Protein AF-A0A962ZLE8-F1 (afdb_monomer_lite)

Structure (mmCIF, N/CA/C/O backbone):
data_AF-A0A962ZLE8-F1
#
_entry.id   AF-A0A962ZLE8-F1
#
loop_
_atom_site.group_PDB
_atom_site.id
_atom_site.type_symbol
_atom_site.label_atom_id
_atom_site.label_alt_id
_atom_site.label_comp_id
_atom_site.label_asym_id
_atom_site.label_entity_id
_atom_site.label_seq_id
_atom_site.pdbx_PDB_ins_code
_atom_site.Cartn_x
_atom_site.Cartn_y
_atom_site.Cartn_z
_atom_site.occupancy
_atom_site.B_iso_or_equiv
_atom_site.auth_seq_id
_atom_site.auth_comp_id
_atom_site.auth_asym_id
_atom_site.auth_atom_id
_atom_site.pdbx_PDB_model_num
ATOM 1 N N . MET A 1 1 ? 25.207 2.267 -22.547 1.00 50.09 1 MET A N 1
ATOM 2 C CA . MET A 1 1 ? 23.839 1.708 -22.447 1.00 50.09 1 MET A CA 1
ATOM 3 C C . MET A 1 1 ? 23.525 1.062 -21.090 1.00 50.09 1 MET A C 1
ATOM 5 O O . MET A 1 1 ? 22.362 1.047 -20.730 1.00 50.09 1 MET A O 1
ATOM 9 N N . SER A 1 2 ? 24.504 0.607 -20.288 1.00 59.75 2 SER A N 1
ATOM 10 C CA . SER A 1 2 ? 24.217 -0.059 -18.997 1.00 59.75 2 SER A CA 1
ATOM 11 C C . SER A 1 2 ? 23.856 0.863 -17.815 1.00 59.75 2 SER A C 1
ATOM 13 O O . SER A 1 2 ? 23.323 0.366 -16.834 1.00 59.75 2 SER A O 1
ATOM 15 N N . ASN A 1 3 ? 24.138 2.173 -17.876 1.00 71.88 3 ASN A N 1
ATOM 16 C CA . ASN A 1 3 ? 23.908 3.083 -16.738 1.00 71.88 3 ASN A CA 1
ATOM 17 C C . ASN A 1 3 ? 22.434 3.499 -16.598 1.00 71.88 3 ASN A C 1
ATOM 19 O O . ASN A 1 3 ? 21.896 3.520 -15.501 1.00 71.88 3 ASN A O 1
ATOM 23 N N . HIS A 1 4 ? 21.767 3.752 -17.728 1.00 77.31 4 HIS A N 1
ATOM 24 C CA . HIS A 1 4 ? 20.401 4.277 -17.758 1.00 77.31 4 HIS A CA 1
ATOM 25 C C . HIS A 1 4 ? 19.360 3.263 -17.258 1.00 77.31 4 HIS A C 1
ATOM 27 O O . HIS A 1 4 ? 18.514 3.607 -16.442 1.00 77.31 4 HIS A O 1
ATOM 33 N N . LYS A 1 5 ? 19.479 1.981 -17.650 1.00 80.12 5 LYS A N 1
ATOM 34 C CA . LYS A 1 5 ? 18.577 0.926 -17.151 1.00 80.12 5 LYS A CA 1
ATOM 35 C C . LYS A 1 5 ? 18.657 0.740 -15.632 1.00 80.12 5 LYS A C 1
ATOM 37 O O . LYS A 1 5 ? 17.649 0.419 -15.003 1.00 80.12 5 LYS A O 1
ATOM 42 N N . THR A 1 6 ? 19.848 0.912 -15.059 1.00 84.88 6 THR A N 1
ATOM 43 C CA . THR A 1 6 ? 20.077 0.819 -13.612 1.00 84.88 6 THR A CA 1
ATOM 44 C C . THR A 1 6 ? 19.475 2.019 -12.888 1.00 84.88 6 THR A C 1
ATOM 46 O O . THR A 1 6 ? 18.773 1.832 -11.902 1.00 84.88 6 THR A O 1
ATOM 49 N N . GLU A 1 7 ? 19.664 3.233 -13.411 1.00 87.31 7 GLU A N 1
ATOM 50 C CA . GLU A 1 7 ? 19.071 4.460 -12.856 1.00 87.31 7 GLU A CA 1
ATOM 51 C C . GLU A 1 7 ? 17.532 4.423 -12.866 1.00 87.31 7 GLU A C 1
ATOM 53 O O . GLU A 1 7 ? 16.886 4.815 -11.889 1.00 87.31 7 GLU A O 1
ATOM 58 N N . GLU A 1 8 ? 16.921 3.907 -13.937 1.00 85.81 8 GLU A N 1
ATOM 59 C CA . GLU A 1 8 ? 15.467 3.723 -14.012 1.00 85.81 8 GLU A CA 1
ATOM 60 C C . GLU A 1 8 ? 14.963 2.674 -13.015 1.00 85.81 8 GLU A C 1
ATOM 62 O O . GLU A 1 8 ? 13.932 2.873 -12.366 1.00 85.81 8 GLU A O 1
ATOM 67 N N . LEU A 1 9 ? 15.698 1.571 -12.851 1.00 87.94 9 LEU A N 1
ATOM 68 C CA . LEU A 1 9 ? 15.365 0.545 -11.867 1.00 87.94 9 LEU A CA 1
ATOM 69 C C . LEU A 1 9 ? 15.463 1.093 -10.437 1.00 87.94 9 LEU A C 1
ATOM 71 O O . LEU A 1 9 ? 14.541 0.896 -9.645 1.00 87.94 9 LEU A O 1
ATOM 75 N N . ASP A 1 10 ? 16.528 1.829 -10.124 1.00 89.62 10 ASP A N 1
ATOM 76 C CA . ASP A 1 10 ? 16.713 2.478 -8.825 1.00 89.62 10 ASP A CA 1
ATOM 77 C C . ASP A 1 10 ? 15.601 3.489 -8.537 1.00 89.62 10 ASP A C 1
ATOM 79 O O . ASP A 1 10 ? 15.082 3.540 -7.418 1.00 89.62 10 ASP A O 1
ATOM 83 N N . THR A 1 11 ? 15.174 4.239 -9.555 1.00 89.31 11 THR A N 1
ATOM 84 C CA . THR A 1 11 ? 14.042 5.167 -9.451 1.00 89.31 11 THR A CA 1
ATOM 85 C C . THR A 1 11 ? 12.754 4.421 -9.105 1.00 89.31 11 THR A C 1
ATOM 87 O O . THR A 1 11 ? 12.050 4.808 -8.173 1.00 89.31 11 THR A O 1
ATOM 90 N N . ARG A 1 12 ? 12.463 3.305 -9.782 1.00 88.00 12 ARG A N 1
ATOM 91 C CA . ARG A 1 12 ? 11.265 2.490 -9.510 1.00 88.00 12 ARG A CA 1
ATOM 92 C C . ARG A 1 12 ? 11.303 1.833 -8.128 1.00 88.00 12 ARG A C 1
ATOM 94 O O . ARG A 1 12 ? 10.301 1.834 -7.415 1.00 88.00 12 ARG A O 1
ATOM 101 N N . ILE A 1 13 ? 12.463 1.332 -7.702 1.00 89.94 13 ILE A N 1
ATOM 102 C CA . ILE A 1 13 ? 12.661 0.812 -6.340 1.00 89.94 13 ILE A CA 1
ATOM 103 C C . ILE A 1 13 ? 12.456 1.927 -5.308 1.00 89.94 13 ILE A C 1
ATOM 105 O O . ILE A 1 13 ? 11.841 1.700 -4.264 1.00 89.94 13 ILE A O 1
ATOM 109 N N . HIS A 1 14 ? 12.936 3.142 -5.581 1.00 89.19 14 HIS A N 1
ATOM 110 C CA . HIS A 1 14 ? 12.708 4.289 -4.708 1.00 89.19 14 HIS A CA 1
ATOM 111 C C . HIS A 1 14 ? 11.216 4.642 -4.614 1.00 89.19 14 HIS A C 1
ATOM 113 O O . HIS A 1 14 ? 10.722 4.857 -3.506 1.00 89.19 14 HIS A O 1
ATOM 119 N N . SER A 1 15 ? 10.479 4.602 -5.728 1.00 89.12 15 SER A N 1
ATOM 120 C CA . SER A 1 15 ? 9.027 4.822 -5.751 1.00 89.12 15 SER A CA 1
ATOM 121 C C . SER A 1 15 ? 8.254 3.818 -4.892 1.00 89.12 15 SER A C 1
ATOM 123 O O . SER A 1 15 ? 7.277 4.204 -4.255 1.00 89.12 15 SER A O 1
ATOM 125 N N . LEU A 1 16 ? 8.718 2.566 -4.777 1.00 93.56 16 LEU A N 1
ATOM 126 C CA . LEU A 1 16 ? 8.129 1.562 -3.877 1.00 93.56 16 LEU A CA 1
ATOM 127 C C . LEU A 1 16 ? 8.343 1.874 -2.386 1.00 93.56 16 LEU A C 1
ATOM 129 O O . LEU A 1 16 ? 7.514 1.499 -1.554 1.00 93.56 16 LEU A O 1
ATOM 133 N N . ARG A 1 17 ? 9.423 2.577 -2.016 1.00 93.00 17 ARG A N 1
ATOM 134 C CA . ARG A 1 17 ? 9.717 2.891 -0.604 1.00 93.00 17 ARG A CA 1
ATOM 135 C C . ARG A 1 17 ? 8.667 3.808 0.021 1.00 93.00 17 ARG A C 1
ATOM 137 O O . ARG A 1 17 ? 8.372 3.656 1.202 1.00 93.00 17 ARG A O 1
ATOM 144 N N . GLY A 1 18 ? 8.086 4.729 -0.751 1.00 94.44 18 GLY A N 1
ATOM 145 C CA . GLY A 1 18 ? 7.052 5.649 -0.263 1.00 94.44 18 GLY A CA 1
ATOM 146 C C . GLY A 1 18 ? 5.810 4.915 0.268 1.00 94.44 18 GLY A C 1
ATOM 147 O O . GLY A 1 18 ? 5.503 5.030 1.459 1.00 94.44 18 GLY A O 1
ATOM 148 N N . PRO A 1 19 ? 5.127 4.115 -0.570 1.00 94.06 19 PRO A N 1
ATOM 149 C CA . PRO A 1 19 ? 3.999 3.290 -0.154 1.00 94.06 19 PRO A CA 1
ATOM 150 C C . PRO A 1 19 ? 4.337 2.320 0.981 1.00 94.06 19 PRO A C 1
ATOM 152 O O . PRO A 1 19 ? 3.574 2.228 1.939 1.00 94.06 19 PRO A O 1
ATOM 155 N N . LEU A 1 20 ? 5.498 1.654 0.935 1.00 97.38 20 LEU A N 1
ATOM 156 C CA . LEU A 1 20 ? 5.926 0.727 1.992 1.00 97.38 20 LEU A CA 1
ATOM 157 C C . LEU A 1 20 ? 6.094 1.420 3.352 1.00 97.38 20 LEU A C 1
ATOM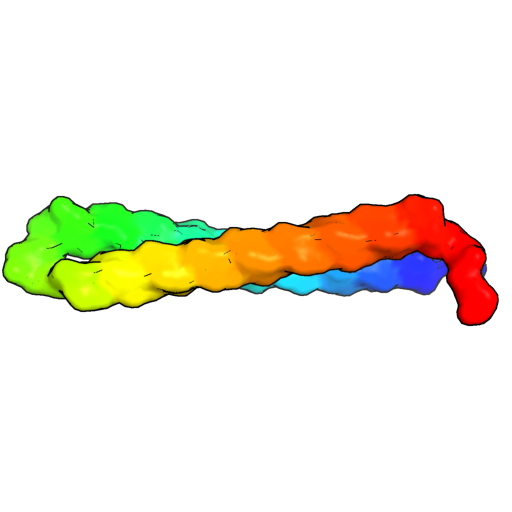 159 O O . LEU A 1 20 ? 5.609 0.914 4.365 1.00 97.38 20 LEU A O 1
ATOM 163 N N . ASN A 1 21 ? 6.716 2.601 3.379 1.00 97.81 21 ASN A N 1
ATOM 164 C CA . ASN A 1 21 ? 6.858 3.390 4.604 1.00 97.81 21 ASN A CA 1
ATOM 165 C C . ASN A 1 21 ? 5.494 3.851 5.130 1.00 97.81 21 ASN A C 1
ATOM 167 O O . ASN A 1 21 ? 5.241 3.805 6.334 1.00 97.81 21 ASN A O 1
ATOM 171 N N . SER A 1 22 ? 4.598 4.258 4.228 1.00 97.25 22 SER A N 1
ATOM 172 C CA . SER A 1 22 ? 3.238 4.647 4.595 1.00 97.25 22 SER A CA 1
ATOM 173 C C . SER A 1 22 ? 2.453 3.469 5.187 1.00 97.25 22 SER A C 1
ATOM 175 O O . SER A 1 22 ? 1.781 3.651 6.202 1.00 97.25 22 SER A O 1
ATOM 177 N N . ILE A 1 23 ? 2.590 2.258 4.634 1.00 98.38 23 ILE A N 1
ATOM 178 C CA . ILE A 1 23 ? 2.001 1.032 5.199 1.00 98.38 23 ILE A CA 1
ATOM 179 C C . ILE A 1 23 ? 2.528 0.788 6.613 1.00 98.38 23 ILE A C 1
ATOM 181 O O . ILE A 1 23 ? 1.728 0.598 7.526 1.00 98.38 23 ILE A O 1
ATOM 185 N N . ALA A 1 24 ? 3.851 0.817 6.805 1.00 98.00 24 ALA A N 1
ATOM 186 C CA . ALA A 1 24 ? 4.466 0.563 8.106 1.00 98.00 24 ALA A CA 1
ATOM 187 C C . ALA A 1 24 ? 3.969 1.553 9.172 1.00 98.00 24 ALA A C 1
ATOM 189 O O . ALA A 1 24 ? 3.484 1.135 10.223 1.00 98.00 24 ALA A O 1
ATOM 190 N N . MET A 1 25 ? 3.990 2.852 8.858 1.00 97.81 25 MET A N 1
ATOM 191 C CA . MET A 1 25 ? 3.519 3.902 9.762 1.00 97.81 25 MET A CA 1
ATOM 192 C C . MET A 1 25 ? 2.032 3.746 10.108 1.00 97.81 25 MET A C 1
ATOM 194 O O . MET A 1 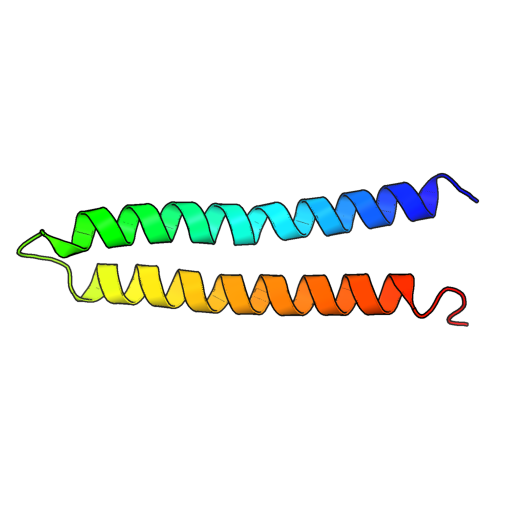25 ? 1.659 3.832 11.275 1.00 97.81 25 MET A O 1
ATOM 198 N N . ASN A 1 26 ? 1.169 3.495 9.116 1.00 97.56 26 ASN A N 1
ATOM 199 C CA . ASN A 1 26 ? -0.266 3.331 9.370 1.00 97.56 26 ASN A CA 1
ATOM 200 C C . ASN A 1 26 ? -0.571 2.035 10.132 1.00 97.56 26 ASN A C 1
ATOM 202 O O . ASN A 1 26 ? -1.517 2.001 10.912 1.00 97.56 26 ASN A O 1
ATOM 206 N N . ALA A 1 27 ? 0.230 0.982 9.956 1.00 97.44 27 ALA A N 1
ATOM 207 C CA . ALA A 1 27 ? 0.093 -0.246 10.732 1.00 97.44 27 ALA A CA 1
ATOM 208 C C . ALA A 1 27 ? 0.500 -0.041 12.200 1.00 97.44 27 ALA A C 1
ATOM 210 O O . ALA A 1 27 ? -0.151 -0.575 13.097 1.00 97.44 27 ALA A O 1
ATOM 211 N N . GLU A 1 28 ? 1.551 0.739 12.463 1.00 96.56 28 GLU A N 1
ATOM 212 C CA . GLU A 1 28 ? 1.913 1.148 13.825 1.00 96.56 28 GLU A CA 1
ATOM 213 C C . GLU A 1 28 ? 0.831 2.027 14.457 1.00 96.56 28 GLU A C 1
ATOM 215 O O . GLU A 1 28 ? 0.424 1.765 15.588 1.00 96.56 28 GLU A O 1
ATOM 220 N N . LEU A 1 29 ? 0.298 2.998 13.709 1.00 94.31 29 LEU A N 1
ATOM 221 C CA . LEU A 1 29 ? -0.824 3.823 14.149 1.00 94.31 29 LEU A CA 1
ATOM 222 C C . LEU A 1 29 ? -2.044 2.958 14.490 1.00 94.31 29 LEU A C 1
ATOM 224 O O . LEU A 1 29 ? -2.561 3.049 15.596 1.00 94.31 29 LEU A O 1
ATOM 228 N N . ALA A 1 30 ? -2.451 2.052 13.598 1.00 93.62 30 ALA A N 1
ATOM 229 C CA . ALA A 1 30 ? -3.572 1.147 13.835 1.00 93.62 30 ALA A CA 1
ATOM 230 C C . ALA A 1 30 ? -3.391 0.319 15.122 1.00 93.62 30 ALA A C 1
ATOM 232 O O . ALA A 1 30 ? -4.342 0.162 15.885 1.00 93.62 30 ALA A O 1
ATOM 233 N N . LYS A 1 31 ? -2.172 -0.156 15.421 1.00 93.12 31 LYS A N 1
ATOM 234 C CA . LYS A 1 31 ? -1.885 -0.862 16.685 1.00 93.12 31 LYS A CA 1
ATOM 235 C C . LYS A 1 31 ? -2.117 0.014 17.917 1.00 93.12 31 LYS A C 1
ATOM 237 O O . LYS A 1 31 ? -2.624 -0.495 18.912 1.00 93.12 31 LYS A O 1
ATOM 242 N N . LEU A 1 32 ? -1.757 1.298 17.861 1.00 92.19 32 LEU A N 1
ATOM 243 C CA . LEU A 1 32 ? -1.992 2.246 18.959 1.00 92.19 32 LEU A CA 1
ATOM 244 C C . LEU A 1 32 ? -3.489 2.525 19.160 1.00 92.19 32 LEU A C 1
ATOM 246 O O . LEU A 1 32 ? -3.936 2.672 20.295 1.00 92.19 32 LEU A O 1
ATOM 250 N N . LEU A 1 33 ? -4.257 2.548 18.069 1.00 89.81 33 LEU A N 1
ATOM 251 C CA . LEU A 1 33 ? -5.694 2.835 18.079 1.00 89.81 33 LEU A CA 1
ATOM 252 C C . LEU A 1 33 ? -6.555 1.665 18.585 1.00 89.81 33 LEU A C 1
ATOM 254 O O . LEU A 1 33 ? -7.634 1.877 19.128 1.00 89.81 33 LEU A O 1
ATOM 258 N N . VAL A 1 34 ? -6.073 0.421 18.472 1.00 86.19 34 VAL A N 1
ATOM 259 C CA . VAL A 1 34 ? -6.796 -0.812 18.869 1.00 86.19 34 VAL A CA 1
ATOM 260 C C . VAL A 1 34 ? -6.950 -0.988 20.399 1.00 86.19 34 VAL A C 1
ATOM 262 O O . VAL A 1 34 ? -7.475 -1.993 20.870 1.00 86.19 34 VAL A O 1
ATOM 265 N N . GLY A 1 35 ? -6.567 0.002 21.205 1.00 75.38 35 GLY A N 1
ATOM 266 C CA . GLY A 1 35 ? -6.782 0.012 22.659 1.00 75.38 35 GLY A CA 1
ATOM 267 C C . GLY A 1 35 ? -7.342 1.323 23.208 1.00 75.38 35 GLY A C 1
ATOM 268 O O . GLY A 1 35 ? -7.487 1.454 24.423 1.00 75.38 35 GLY A O 1
ATOM 269 N N . SER A 1 36 ? -7.629 2.302 22.348 1.00 76.00 36 SER A N 1
ATOM 270 C CA . SER A 1 36 ? -8.156 3.602 22.755 1.00 76.00 36 SER A CA 1
ATOM 271 C C . SER A 1 36 ? -9.679 3.635 22.640 1.00 76.00 36 SER A C 1
ATOM 273 O O . SER A 1 36 ? -10.248 3.301 21.608 1.00 76.00 36 SER A O 1
ATOM 275 N N . ASP A 1 37 ? -10.347 4.123 23.688 1.00 67.88 37 ASP A N 1
ATOM 276 C CA . ASP A 1 37 ? -11.817 4.252 23.798 1.00 67.88 37 ASP A CA 1
ATOM 277 C C . ASP A 1 37 ? -12.428 5.292 22.831 1.00 67.88 37 ASP A C 1
ATOM 279 O O . ASP A 1 37 ? -13.615 5.617 22.851 1.00 67.88 37 ASP A O 1
ATOM 283 N N . ARG A 1 38 ? -11.581 5.883 21.993 1.00 62.59 38 ARG A N 1
ATOM 284 C CA . ARG A 1 38 ? -11.915 6.834 20.946 1.00 62.59 38 ARG A CA 1
ATOM 285 C C . ARG A 1 38 ? -11.132 6.408 19.714 1.00 62.59 38 ARG A C 1
ATOM 287 O O . ARG A 1 38 ? -9.968 6.046 19.856 1.00 62.59 38 ARG A O 1
ATOM 294 N N . GLN A 1 39 ? -11.753 6.579 18.546 1.00 70.88 39 GLN A N 1
ATOM 295 C CA . GLN A 1 39 ? -11.142 6.544 17.208 1.00 70.88 39 GLN A CA 1
ATOM 296 C C . GLN A 1 39 ? -11.326 5.255 16.387 1.00 70.88 39 GLN A C 1
ATOM 298 O O . GLN A 1 39 ? -10.418 4.818 15.682 1.00 70.88 39 GLN A O 1
ATOM 303 N N . THR A 1 40 ? -12.540 4.688 16.373 1.00 82.44 40 THR A N 1
ATOM 304 C CA . THR A 1 40 ? -12.927 3.746 15.304 1.00 82.44 40 THR A CA 1
ATOM 305 C C . THR A 1 40 ? -12.707 4.364 13.919 1.00 82.44 40 THR A C 1
ATOM 307 O O . THR A 1 40 ? -12.188 3.690 13.036 1.00 82.44 40 THR A O 1
ATOM 310 N N . ASP A 1 41 ? -13.014 5.653 13.751 1.00 89.31 41 ASP A N 1
ATOM 311 C CA . ASP A 1 41 ? -12.854 6.356 12.474 1.00 89.31 41 ASP A CA 1
ATOM 312 C C . ASP A 1 41 ? -11.381 6.503 12.060 1.00 89.31 41 ASP A C 1
ATOM 314 O O . ASP A 1 41 ? -11.045 6.212 10.913 1.00 89.31 41 ASP A O 1
ATOM 318 N N . ASP A 1 42 ? -10.475 6.857 12.982 1.00 89.50 42 ASP A N 1
ATOM 319 C CA . ASP A 1 42 ? -9.046 6.971 12.643 1.00 89.50 42 ASP A CA 1
ATOM 320 C C . ASP A 1 42 ? -8.417 5.589 12.401 1.00 89.50 42 ASP A C 1
ATOM 322 O O . ASP A 1 42 ? -7.516 5.449 11.571 1.00 89.50 42 ASP A O 1
ATOM 326 N N . LEU A 1 43 ? -8.923 4.537 13.062 1.00 93.38 43 LEU A N 1
ATOM 327 C CA . LEU A 1 43 ? -8.515 3.160 12.779 1.00 93.38 43 LEU A CA 1
ATOM 328 C C . LEU A 1 43 ? -8.950 2.749 11.369 1.00 93.38 43 LEU A C 1
ATOM 330 O O . LEU A 1 43 ? -8.143 2.204 10.616 1.00 93.38 43 LEU A O 1
ATOM 334 N N . VAL A 1 44 ? -10.196 3.046 10.990 1.00 94.06 44 VAL A N 1
ATOM 335 C CA . VAL A 1 44 ? -10.695 2.821 9.626 1.00 94.06 44 VAL A CA 1
ATOM 336 C C . VAL A 1 44 ? -9.849 3.603 8.619 1.00 94.06 44 VAL A C 1
ATOM 338 O O . VAL A 1 44 ? -9.398 3.026 7.633 1.00 94.06 44 VAL A O 1
ATOM 341 N N . GLN A 1 45 ? -9.520 4.865 8.900 1.00 95.31 45 GLN A N 1
ATOM 342 C CA . GLN A 1 45 ? -8.687 5.687 8.020 1.00 95.31 45 GLN A CA 1
ATOM 343 C C . GLN A 1 45 ? -7.258 5.137 7.856 1.00 95.31 45 GLN A C 1
ATOM 345 O O . GLN A 1 45 ? -6.701 5.158 6.747 1.00 95.31 45 GLN A O 1
ATOM 350 N N . ALA A 1 46 ? -6.651 4.640 8.938 1.00 95.75 46 ALA A N 1
ATOM 351 C CA . ALA A 1 46 ? -5.336 4.009 8.897 1.00 95.75 46 ALA A CA 1
ATOM 352 C C . ALA A 1 46 ? -5.367 2.737 8.031 1.00 95.75 46 ALA A C 1
ATOM 354 O O . ALA A 1 46 ? -4.510 2.553 7.161 1.00 95.75 46 ALA A O 1
ATOM 355 N N . LEU A 1 47 ? -6.393 1.897 8.205 1.00 96.62 47 LEU A N 1
ATOM 356 C CA . LEU A 1 47 ? -6.594 0.681 7.412 1.00 96.62 47 LEU A CA 1
ATOM 357 C C . LEU A 1 47 ? -6.856 0.993 5.930 1.00 96.62 47 LEU A C 1
ATOM 359 O O . LEU A 1 47 ? -6.221 0.391 5.061 1.00 96.62 47 LEU A O 1
ATOM 363 N N . ASP A 1 48 ? -7.697 1.979 5.621 1.00 97.94 48 ASP A N 1
ATOM 364 C CA . ASP A 1 48 ? -7.947 2.436 4.247 1.00 97.94 48 ASP A CA 1
ATOM 365 C C . ASP A 1 48 ? -6.671 2.947 3.578 1.00 97.94 48 ASP A C 1
AT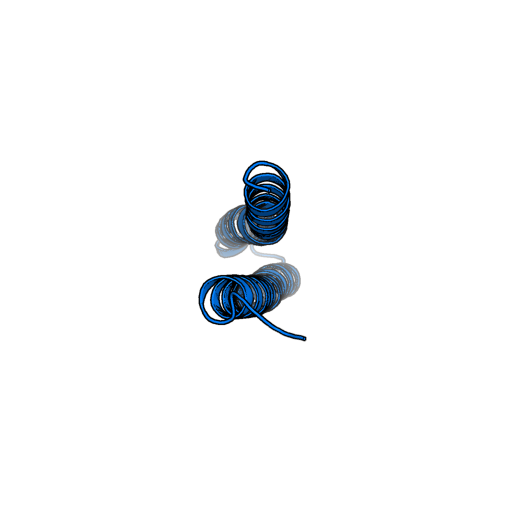OM 367 O O . ASP A 1 48 ? -6.426 2.728 2.387 1.00 97.94 48 ASP A O 1
ATOM 371 N N . THR A 1 49 ? -5.818 3.629 4.340 1.00 98.00 49 THR A N 1
ATOM 372 C CA . THR A 1 49 ? -4.520 4.076 3.839 1.00 98.00 49 THR A CA 1
ATOM 373 C C . THR A 1 49 ? -3.613 2.890 3.540 1.00 98.00 49 THR A C 1
ATOM 375 O O . THR A 1 49 ? -3.057 2.844 2.443 1.00 98.00 49 THR A O 1
ATOM 378 N N . ILE A 1 50 ? -3.530 1.891 4.424 1.00 98.44 50 ILE A N 1
ATOM 379 C CA . ILE A 1 50 ? -2.781 0.652 4.160 1.00 98.44 50 ILE A CA 1
ATOM 380 C C . ILE A 1 50 ? -3.268 -0.008 2.865 1.00 98.44 50 ILE A C 1
ATOM 382 O O . ILE A 1 50 ? -2.454 -0.307 1.993 1.00 98.44 50 ILE A O 1
ATOM 386 N N . LEU A 1 51 ? -4.583 -0.174 2.692 1.00 98.38 51 LEU A N 1
ATOM 387 C CA . LEU A 1 51 ? -5.157 -0.797 1.495 1.00 98.38 51 LEU A CA 1
ATOM 388 C C . LEU A 1 51 ? -4.800 -0.028 0.215 1.00 98.38 51 LEU A C 1
ATOM 390 O O . LEU A 1 51 ? -4.360 -0.629 -0.771 1.00 98.38 51 LEU A O 1
ATOM 394 N N . ARG A 1 52 ? -4.918 1.306 0.232 1.00 98.38 52 ARG A N 1
ATOM 395 C CA . ARG A 1 52 ? -4.539 2.154 -0.911 1.00 98.38 52 ARG A CA 1
ATOM 396 C C . ARG A 1 52 ? -3.056 2.037 -1.256 1.00 98.38 52 ARG A C 1
ATOM 398 O O . ARG A 1 52 ? -2.718 1.988 -2.440 1.00 98.38 52 ARG A O 1
ATOM 405 N N . GLN A 1 53 ? -2.183 1.982 -0.252 1.00 98.12 53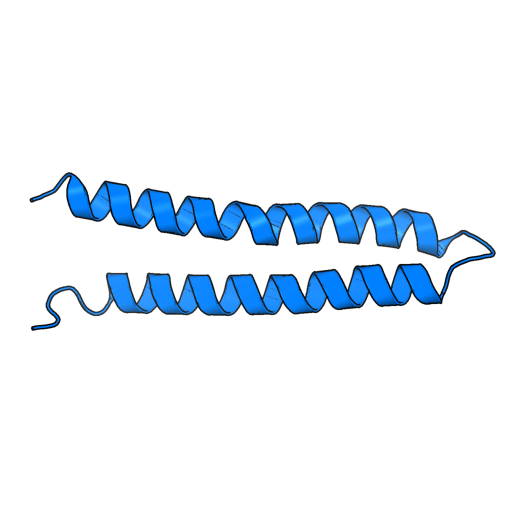 GLN A N 1
ATOM 406 C CA . GLN A 1 53 ? -0.740 1.867 -0.464 1.00 98.12 53 GL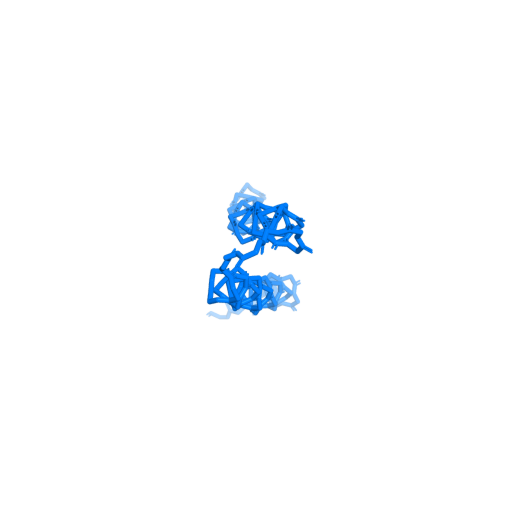N A CA 1
ATOM 407 C C . GLN A 1 53 ? -0.338 0.465 -0.933 1.00 98.12 53 GLN A C 1
ATOM 409 O O . GLN A 1 53 ? 0.504 0.350 -1.818 1.00 98.12 53 GLN A O 1
ATOM 414 N N . CYS A 1 54 ? -0.997 -0.595 -0.458 1.00 98.25 54 CYS A N 1
ATOM 415 C CA . CYS A 1 54 ? -0.830 -1.941 -1.012 1.00 98.25 54 CYS A CA 1
ATOM 416 C C . CYS A 1 54 ? -1.202 -1.984 -2.503 1.00 98.25 54 CYS A C 1
ATOM 418 O O . CYS A 1 54 ? -0.460 -2.542 -3.312 1.00 98.25 54 CYS A O 1
ATOM 420 N N . ALA A 1 55 ? -2.309 -1.341 -2.891 1.00 96.69 55 ALA A N 1
ATOM 421 C CA . ALA A 1 55 ? -2.690 -1.228 -4.298 1.00 96.69 55 ALA A CA 1
ATOM 422 C C . ALA A 1 55 ? -1.666 -0.416 -5.115 1.00 96.69 55 ALA A C 1
ATOM 424 O O . ALA A 1 55 ? -1.414 -0.739 -6.275 1.00 96.69 55 ALA A O 1
ATOM 425 N N . ALA A 1 56 ? -1.057 0.618 -4.525 1.00 95.44 56 ALA A N 1
ATOM 426 C CA . ALA A 1 56 ? 0.036 1.360 -5.152 1.00 95.44 56 ALA A CA 1
ATOM 427 C C . ALA A 1 56 ? 1.284 0.488 -5.349 1.00 95.44 56 ALA A C 1
ATOM 429 O O . ALA A 1 56 ? 1.802 0.439 -6.461 1.00 95.44 56 ALA A O 1
ATOM 430 N N . CYS A 1 57 ? 1.700 -0.274 -4.330 1.00 96.69 57 CYS A N 1
ATOM 431 C CA . CYS A 1 57 ? 2.785 -1.250 -4.451 1.00 96.69 57 CYS A CA 1
ATOM 432 C C . CYS A 1 57 ? 2.524 -2.245 -5.587 1.00 96.69 57 CYS A C 1
ATOM 434 O O . CYS A 1 57 ? 3.420 -2.496 -6.384 1.00 96.69 57 CYS A O 1
ATOM 436 N N . SER A 1 58 ? 1.302 -2.782 -5.691 1.00 96.31 58 SER A N 1
ATOM 437 C CA . SER A 1 58 ? 0.952 -3.720 -6.765 1.00 96.31 58 SER A CA 1
ATOM 438 C C . SER A 1 58 ? 1.158 -3.102 -8.149 1.00 96.31 58 SER A C 1
ATOM 440 O O . SER A 1 58 ? 1.774 -3.731 -9.002 1.00 96.31 58 SER A O 1
ATOM 442 N N . ARG A 1 59 ? 0.706 -1.857 -8.360 1.00 94.75 59 ARG A N 1
ATOM 443 C CA . ARG A 1 59 ? 0.878 -1.154 -9.643 1.00 94.75 59 ARG A CA 1
ATOM 444 C C . ARG A 1 59 ? 2.346 -0.910 -9.984 1.00 94.75 59 ARG A C 1
ATOM 446 O O . ARG A 1 59 ? 2.745 -1.126 -11.123 1.00 94.75 59 ARG A O 1
ATOM 453 N N . GLU A 1 60 ? 3.147 -0.489 -9.009 1.00 93.12 60 GLU A N 1
ATOM 454 C CA . GLU A 1 60 ? 4.585 -0.271 -9.211 1.00 93.12 60 GLU A CA 1
ATOM 455 C C . GLU A 1 60 ? 5.326 -1.582 -9.505 1.00 93.12 60 GLU A C 1
ATOM 457 O O . GLU A 1 60 ? 6.194 -1.624 -10.376 1.00 93.12 60 GLU A O 1
ATOM 462 N N . LEU A 1 61 ? 4.953 -2.677 -8.835 1.00 93.25 61 LEU A N 1
ATOM 463 C CA . LEU A 1 61 ? 5.507 -4.005 -9.106 1.00 93.25 61 LEU A CA 1
ATOM 464 C C . LEU A 1 61 ? 5.120 -4.514 -10.499 1.00 93.25 61 LEU A C 1
ATOM 466 O O . LEU A 1 61 ? 5.971 -5.075 -11.187 1.00 93.25 61 LEU A O 1
ATOM 470 N N . ASP A 1 62 ? 3.882 -4.293 -10.945 1.00 92.19 62 ASP A N 1
ATOM 471 C CA . ASP A 1 62 ? 3.453 -4.630 -12.306 1.00 92.19 62 ASP A CA 1
ATOM 472 C C . ASP A 1 62 ? 4.199 -3.806 -13.365 1.00 92.19 62 ASP A C 1
ATOM 474 O O . ASP A 1 62 ? 4.628 -4.353 -14.386 1.00 92.19 62 ASP A O 1
ATOM 478 N N . ALA A 1 63 ? 4.422 -2.514 -13.109 1.00 89.12 63 ALA A N 1
ATOM 479 C CA . ALA A 1 63 ? 5.213 -1.651 -13.983 1.00 89.12 63 ALA A CA 1
ATOM 480 C C . ALA A 1 63 ? 6.685 -2.094 -14.042 1.00 89.12 63 ALA A C 1
ATOM 482 O O . ALA A 1 63 ? 7.276 -2.147 -15.121 1.00 89.12 63 ALA A O 1
ATOM 483 N N . LEU A 1 64 ? 7.266 -2.463 -12.897 1.00 90.25 64 LEU A N 1
ATOM 484 C CA . LEU A 1 64 ? 8.629 -2.983 -12.813 1.00 90.25 64 LEU A CA 1
ATOM 485 C C . LEU A 1 64 ? 8.753 -4.337 -13.519 1.00 90.25 64 LEU A C 1
ATOM 487 O O . LEU A 1 64 ? 9.706 -4.545 -14.264 1.00 90.25 64 LEU A O 1
ATOM 491 N N . ARG A 1 65 ? 7.775 -5.234 -13.351 1.00 90.19 65 ARG A N 1
ATOM 492 C CA . ARG A 1 65 ? 7.722 -6.506 -14.080 1.00 90.19 65 ARG A CA 1
ATOM 493 C C . ARG A 1 65 ? 7.682 -6.269 -15.585 1.00 90.19 65 ARG A C 1
ATOM 495 O O . ARG A 1 65 ? 8.501 -6.852 -16.281 1.00 90.19 65 ARG A O 1
ATOM 502 N N . SER A 1 66 ? 6.794 -5.391 -16.051 1.00 88.56 66 SER A N 1
ATOM 503 C CA . SER A 1 66 ? 6.646 -5.067 -17.477 1.00 88.56 66 SER A CA 1
ATOM 504 C C . SER A 1 66 ? 7.956 -4.543 -18.069 1.00 88.56 66 SER A C 1
ATOM 506 O O . SER A 1 66 ? 8.396 -5.026 -19.104 1.00 88.56 66 SER A O 1
ATOM 508 N N . TYR A 1 67 ? 8.639 -3.648 -17.351 1.00 85.62 67 TYR A N 1
ATOM 509 C CA . TYR A 1 67 ? 9.957 -3.131 -17.729 1.00 85.62 67 TYR A CA 1
ATOM 510 C C . TYR A 1 67 ? 11.049 -4.216 -17.820 1.00 85.62 67 TYR A C 1
ATOM 512 O O . TYR A 1 67 ? 11.941 -4.136 -18.661 1.00 85.62 67 TYR A O 1
ATOM 520 N N . LEU A 1 68 ? 11.000 -5.239 -16.959 1.00 84.94 68 LEU A N 1
ATOM 521 C CA . LEU A 1 68 ? 11.961 -6.347 -16.986 1.00 84.94 68 LEU A CA 1
ATOM 522 C C . LEU A 1 68 ? 11.644 -7.390 -18.067 1.00 84.94 68 LEU A C 1
ATOM 524 O O . LEU A 1 68 ? 12.566 -8.033 -18.569 1.00 84.94 68 LEU A O 1
ATOM 528 N N . THR A 1 69 ? 10.365 -7.593 -18.394 1.00 83.06 69 THR A N 1
ATOM 529 C CA . THR A 1 69 ? 9.917 -8.598 -19.371 1.00 83.06 69 THR A CA 1
ATOM 530 C C . THR A 1 69 ? 9.840 -8.083 -20.801 1.00 83.06 69 THR A C 1
ATOM 532 O O . THR A 1 69 ? 9.813 -8.908 -21.708 1.00 83.06 69 THR A O 1
ATOM 535 N N . ASP A 1 70 ? 9.839 -6.765 -21.003 1.00 69.31 70 ASP A N 1
ATOM 536 C CA . ASP A 1 70 ? 9.798 -6.139 -22.326 1.00 69.31 70 ASP A CA 1
ATOM 537 C C . ASP A 1 70 ? 11.066 -5.289 -22.555 1.00 69.31 70 ASP A C 1
ATOM 539 O O . ASP A 1 70 ? 11.075 -4.074 -22.343 1.00 69.31 70 ASP A O 1
ATOM 543 N N . PRO A 1 71 ? 12.213 -5.921 -22.882 1.00 56.81 71 PRO A N 1
ATOM 544 C CA . 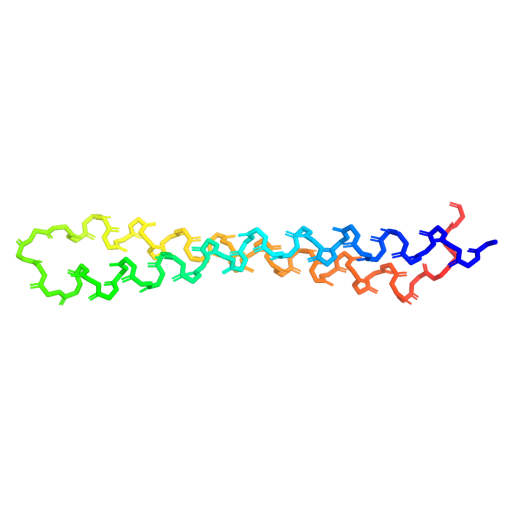PRO A 1 71 ? 13.482 -5.213 -23.031 1.00 56.81 71 PRO A CA 1
ATOM 545 C C . PRO A 1 71 ? 13.591 -4.392 -24.328 1.00 56.81 71 PRO A C 1
ATOM 547 O O . PRO A 1 71 ? 14.543 -3.613 -24.418 1.00 56.81 71 PRO A O 1
ATOM 550 N N . GLU A 1 72 ? 12.660 -4.561 -25.277 1.00 58.66 72 GLU A N 1
ATOM 551 C CA . GLU A 1 72 ? 12.601 -3.923 -26.603 1.00 58.66 72 GLU A CA 1
ATOM 552 C C . GLU A 1 72 ? 11.139 -3.582 -26.973 1.00 58.66 72 GLU A C 1
ATOM 554 O O . GLU A 1 72 ? 10.512 -4.265 -27.779 1.00 58.66 72 GLU A O 1
ATOM 559 N N . GLY A 1 73 ? 10.578 -2.531 -26.373 1.00 52.06 73 GLY A N 1
ATOM 560 C CA . GLY A 1 73 ? 9.404 -1.854 -26.934 1.00 52.06 73 GLY A CA 1
ATOM 561 C C . GLY A 1 73 ? 9.871 -0.767 -27.903 1.00 52.06 73 GLY A C 1
ATOM 562 O O . GLY A 1 73 ? 10.665 0.076 -27.488 1.00 52.06 73 GLY A O 1
ATOM 563 N N . ASP A 1 74 ? 9.422 -0.855 -29.159 1.00 42.31 74 ASP A N 1
ATOM 564 C CA . ASP A 1 74 ? 9.620 0.091 -30.281 1.00 42.31 74 ASP A CA 1
ATOM 565 C C . ASP A 1 74 ? 9.562 1.583 -29.884 1.00 42.31 74 ASP A C 1
ATOM 567 O O . ASP A 1 74 ? 8.636 1.967 -29.127 1.00 42.31 74 ASP A O 1
#

Sequence (74 aa):
MSNHKTEELDTRIHSLRGPLNSIAMNAELAKLLVGSDRQTDDLVQALDTILRQCAACSRELDALRSYLTDPEGD

Foldseek 3Di:
DPPVLVVVLVVLVVQLVVLVVLLVVLVVVLVVVVPDPDDPPSNVVSVVSNVVSVVVNVVSVVVSVCCVVCVDDD

pLDDT: mean 87.14, std 12.94, range [42.31, 98.44]

Radius of gyration: 17.17 Å; chains: 1; bounding box: 37×16×54 Å

Secondary structure (DSSP, 8-state):
-HHHHHHHHHHHHHHHHHHHHHHHHHHHHHHHHTT-SS-HHHHHHHHHHHHHHHHHHHHHHHHHHHHHH-S---